Protein AF-A0A6B3MQJ7-F1 (afdb_monomer_lite)

Sequence (78 aa):
MVINLLAVCLGDTSPSGARDAALIGILRGAGLRRAEVTHLELRNFDPGTGKLEVYRGKGSKDRRGEEVKRRAVQKLGF

Radius of gyration: 13.38 Å; chains: 1; bounding box: 27×28×37 Å

Structure (mmCIF, N/CA/C/O backbone):
data_AF-A0A6B3MQJ7-F1
#
_entry.id   AF-A0A6B3MQJ7-F1
#
loop_
_atom_site.group_PDB
_atom_site.id
_atom_site.type_symbol
_atom_site.label_atom_id
_atom_site.label_alt_id
_atom_site.label_comp_id
_atom_site.label_asym_id
_atom_site.label_entity_id
_atom_site.label_seq_id
_atom_site.pdbx_PDB_ins_code
_atom_site.Cartn_x
_atom_site.Cartn_y
_atom_site.Cartn_z
_atom_site.occupancy
_atom_site.B_iso_or_equiv
_atom_site.auth_seq_id
_atom_site.auth_comp_id
_atom_site.auth_asym_id
_atom_site.auth_atom_id
_atom_site.pdbx_PDB_model_num
ATOM 1 N N . MET A 1 1 ? -2.266 11.614 -16.113 1.00 60.59 1 MET A N 1
ATOM 2 C CA . MET A 1 1 ? -1.147 11.956 -15.205 1.00 60.59 1 MET A CA 1
ATOM 3 C C . MET A 1 1 ? -0.811 10.833 -14.214 1.00 60.59 1 MET A C 1
ATOM 5 O O . MET A 1 1 ? 0.327 10.408 -14.214 1.00 60.59 1 MET A O 1
ATOM 9 N N . VAL A 1 2 ? -1.759 10.279 -13.438 1.00 64.50 2 VAL A N 1
ATOM 10 C CA . VAL A 1 2 ? -1.471 9.163 -12.491 1.00 64.50 2 VAL A CA 1
ATOM 11 C C . VAL A 1 2 ? -1.352 7.781 -13.167 1.00 64.50 2 VAL A C 1
ATOM 13 O O . VAL A 1 2 ? -0.597 6.940 -12.698 1.00 64.50 2 VAL A O 1
ATOM 16 N N . ILE A 1 3 ? -2.037 7.560 -14.297 1.00 71.44 3 ILE A N 1
ATOM 17 C CA . ILE A 1 3 ? -2.019 6.277 -15.034 1.00 71.44 3 ILE A CA 1
ATOM 18 C C . ILE A 1 3 ? -0.608 5.927 -15.541 1.00 71.44 3 ILE A C 1
ATOM 20 O O . ILE A 1 3 ? -0.180 4.789 -15.392 1.00 71.44 3 ILE A O 1
ATOM 24 N N . ASN A 1 4 ? 0.147 6.909 -16.050 1.00 81.19 4 ASN A N 1
ATOM 25 C CA . ASN A 1 4 ? 1.518 6.681 -16.525 1.00 81.19 4 ASN A CA 1
ATOM 26 C C . ASN A 1 4 ? 2.472 6.299 -15.389 1.00 81.19 4 ASN A C 1
ATOM 28 O O . ASN A 1 4 ? 3.356 5.480 -15.596 1.00 81.19 4 ASN A O 1
ATOM 32 N N . LEU A 1 5 ? 2.286 6.862 -14.191 1.00 84.00 5 LEU A N 1
ATOM 33 C CA . LEU A 1 5 ? 3.119 6.521 -13.039 1.00 84.00 5 LEU A CA 1
ATOM 34 C C . LEU A 1 5 ? 2.852 5.085 -12.567 1.00 84.00 5 LEU A C 1
ATOM 36 O O . LEU A 1 5 ? 3.791 4.339 -12.326 1.00 84.00 5 LEU A O 1
ATOM 40 N N . LEU A 1 6 ? 1.580 4.680 -12.514 1.00 86.06 6 LEU A N 1
ATOM 41 C CA . LEU A 1 6 ? 1.198 3.295 -12.224 1.00 86.06 6 LEU A CA 1
ATOM 42 C C . LEU A 1 6 ? 1.775 2.313 -13.251 1.00 86.06 6 LEU A C 1
ATOM 44 O O . LEU A 1 6 ? 2.281 1.272 -12.856 1.00 86.06 6 LEU A O 1
ATOM 48 N N . ALA A 1 7 ? 1.741 2.650 -14.544 1.00 86.44 7 ALA A N 1
ATOM 49 C CA . ALA A 1 7 ? 2.302 1.803 -15.596 1.00 86.44 7 ALA A CA 1
ATOM 50 C C . ALA A 1 7 ? 3.819 1.598 -15.439 1.00 86.44 7 ALA A C 1
ATOM 52 O O . ALA A 1 7 ? 4.304 0.489 -15.635 1.00 86.44 7 ALA A O 1
ATOM 53 N N . VAL A 1 8 ? 4.555 2.639 -15.034 1.00 92.06 8 VAL A N 1
ATOM 54 C CA . VAL A 1 8 ? 5.992 2.531 -14.734 1.00 92.06 8 VAL A CA 1
ATOM 55 C C . VAL A 1 8 ? 6.232 1.613 -13.534 1.00 92.06 8 VAL A C 1
ATOM 57 O O . VAL A 1 8 ? 7.061 0.715 -13.629 1.00 92.06 8 VAL A O 1
ATOM 60 N N . CYS A 1 9 ? 5.485 1.781 -12.438 1.00 90.94 9 CYS A N 1
ATOM 61 C CA . CYS A 1 9 ? 5.628 0.926 -11.254 1.00 90.94 9 CYS A CA 1
ATOM 62 C C . CYS A 1 9 ? 5.267 -0.541 -11.535 1.00 90.94 9 CYS A C 1
ATOM 64 O O . CYS A 1 9 ? 5.920 -1.435 -11.015 1.00 90.94 9 CYS A O 1
ATOM 66 N N . LEU A 1 10 ? 4.254 -0.795 -12.370 1.00 87.56 10 LEU A N 1
ATOM 67 C CA . LEU A 1 10 ? 3.858 -2.149 -12.776 1.00 87.56 10 LEU A CA 1
ATOM 68 C C . LEU A 1 10 ? 4.855 -2.805 -13.743 1.00 87.56 10 LEU A C 1
ATOM 70 O O . LEU A 1 10 ? 4.923 -4.028 -13.802 1.00 87.56 10 LEU A O 1
ATOM 74 N N . GLY A 1 11 ? 5.607 -2.010 -14.508 1.00 90.19 11 GLY A N 1
ATOM 75 C CA . GLY A 1 11 ? 6.684 -2.498 -15.373 1.00 90.19 11 GLY A CA 1
ATOM 76 C C . GLY A 1 11 ? 7.996 -2.783 -14.634 1.00 90.19 11 GLY A C 1
ATOM 77 O O . GLY A 1 11 ? 8.877 -3.430 -15.196 1.00 90.19 11 GLY A O 1
ATOM 78 N N . ASP A 1 12 ? 8.138 -2.314 -13.392 1.00 92.25 12 ASP A N 1
ATOM 79 C CA . ASP A 1 12 ? 9.285 -2.604 -12.534 1.00 92.25 12 ASP A CA 1
ATOM 80 C C . ASP A 1 12 ? 9.074 -3.943 -11.810 1.00 92.25 12 ASP A C 1
ATOM 82 O O . ASP A 1 12 ? 8.246 -4.070 -10.908 1.00 92.25 12 ASP A O 1
ATOM 86 N N . THR A 1 13 ? 9.843 -4.958 -12.210 1.00 91.56 13 THR A N 1
ATOM 87 C CA . THR A 1 13 ? 9.769 -6.318 -11.652 1.00 91.56 13 THR A CA 1
ATOM 88 C C . THR A 1 13 ? 10.453 -6.455 -10.292 1.00 91.56 13 THR A C 1
ATOM 90 O O . THR A 1 13 ? 10.489 -7.549 -9.726 1.00 91.56 13 THR A O 1
ATOM 93 N N . SER A 1 14 ? 11.053 -5.385 -9.769 1.00 94.12 14 SER A N 1
ATOM 94 C CA . SER A 1 14 ? 11.619 -5.383 -8.428 1.00 94.12 14 SER A CA 1
ATOM 95 C C . SER A 1 14 ? 10.516 -5.311 -7.360 1.00 94.12 14 SER A C 1
ATOM 97 O O . SER A 1 14 ? 9.407 -4.833 -7.615 1.00 94.12 14 SER A O 1
ATOM 99 N N . PRO A 1 15 ? 10.815 -5.700 -6.108 1.00 90.56 15 PRO A N 1
ATOM 100 C CA . PRO A 1 15 ? 9.893 -5.493 -4.990 1.00 90.56 15 PRO A CA 1
ATOM 101 C C . PRO A 1 15 ? 9.468 -4.025 -4.800 1.00 90.56 15 PRO A C 1
ATOM 103 O O . PRO A 1 15 ? 8.388 -3.756 -4.272 1.00 90.56 15 PRO A O 1
ATOM 106 N N . SER A 1 16 ? 10.300 -3.071 -5.234 1.00 90.88 16 SER A N 1
ATOM 107 C CA . SER A 1 16 ? 9.991 -1.640 -5.174 1.00 90.88 16 SER A CA 1
ATOM 108 C C . SER A 1 16 ? 8.842 -1.271 -6.110 1.00 90.88 16 SER A C 1
ATOM 110 O O . SER A 1 16 ? 7.959 -0.522 -5.696 1.00 90.88 16 SER A O 1
ATOM 112 N N . GLY A 1 17 ? 8.793 -1.849 -7.315 1.00 90.06 17 GLY A N 1
ATOM 113 C CA . GLY A 1 17 ? 7.717 -1.622 -8.283 1.00 90.06 17 GLY A CA 1
ATOM 114 C C . GLY A 1 17 ? 6.346 -2.017 -7.738 1.00 90.06 17 GLY A C 1
ATOM 115 O O . GLY A 1 17 ? 5.420 -1.200 -7.699 1.00 90.06 17 GLY A O 1
ATOM 116 N N . ALA A 1 18 ? 6.244 -3.234 -7.194 1.00 88.19 18 ALA A N 1
ATOM 117 C CA . ALA A 1 18 ?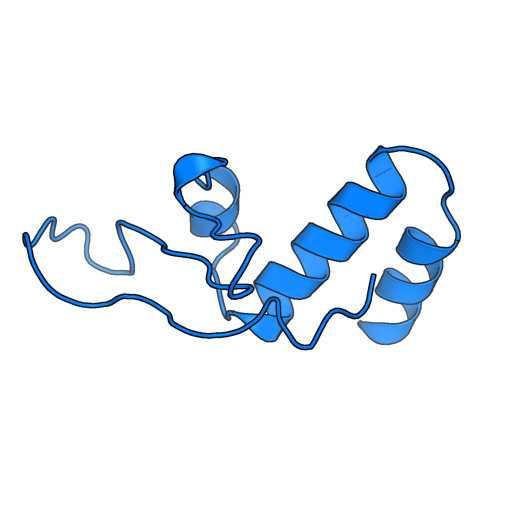 5.023 -3.727 -6.555 1.00 88.19 18 ALA A CA 1
ATOM 118 C C . ALA A 1 18 ? 4.591 -2.852 -5.363 1.00 88.19 18 ALA A C 1
ATOM 120 O O . ALA A 1 18 ? 3.413 -2.508 -5.228 1.00 88.19 18 ALA A O 1
ATOM 121 N N . ARG A 1 19 ? 5.544 -2.436 -4.515 1.00 87.62 19 ARG A N 1
ATOM 122 C CA . ARG A 1 19 ? 5.272 -1.550 -3.373 1.00 87.62 19 ARG A CA 1
ATOM 123 C C . ARG A 1 19 ? 4.745 -0.194 -3.829 1.00 87.62 19 ARG A C 1
ATOM 125 O O . ARG A 1 19 ? 3.762 0.297 -3.278 1.00 87.62 19 ARG A O 1
ATOM 132 N N . ASP A 1 20 ? 5.388 0.420 -4.811 1.00 89.94 20 ASP A N 1
ATOM 133 C CA . ASP A 1 20 ? 5.048 1.766 -5.258 1.00 89.94 20 ASP A CA 1
ATOM 134 C C . ASP A 1 20 ? 3.696 1.771 -5.993 1.00 89.94 20 ASP A C 1
ATOM 136 O O . ASP A 1 20 ? 2.869 2.659 -5.758 1.00 89.94 20 ASP A O 1
ATOM 140 N N . ALA A 1 21 ? 3.395 0.725 -6.773 1.00 87.38 21 ALA A N 1
ATOM 141 C CA . ALA A 1 21 ? 2.074 0.519 -7.365 1.00 87.38 21 ALA A CA 1
ATOM 142 C C . ALA A 1 21 ? 0.982 0.374 -6.288 1.00 87.38 21 ALA A C 1
ATOM 144 O O . ALA A 1 21 ? -0.063 1.031 -6.371 1.00 87.38 21 ALA A O 1
ATOM 145 N N . ALA A 1 22 ? 1.241 -0.416 -5.240 1.00 85.50 22 ALA A N 1
ATOM 146 C CA . ALA A 1 22 ? 0.333 -0.566 -4.105 1.00 85.50 22 ALA A CA 1
ATOM 147 C C . ALA A 1 22 ? 0.135 0.756 -3.344 1.00 85.50 22 ALA A C 1
ATOM 149 O O . ALA A 1 22 ? -1.001 1.132 -3.057 1.00 85.50 22 ALA A O 1
ATOM 150 N N . LEU A 1 23 ? 1.205 1.511 -3.076 1.00 86.44 23 LEU A N 1
ATOM 151 C CA . LEU A 1 23 ? 1.145 2.815 -2.406 1.00 86.44 23 LEU A CA 1
ATOM 152 C C . LEU A 1 23 ? 0.313 3.829 -3.196 1.00 86.44 23 LEU A C 1
ATOM 154 O O . LEU A 1 23 ? -0.550 4.498 -2.622 1.00 86.44 23 LEU A O 1
ATOM 158 N N . ILE A 1 24 ? 0.528 3.933 -4.511 1.00 86.69 24 ILE A N 1
ATOM 159 C CA . ILE A 1 24 ? -0.271 4.806 -5.384 1.00 86.69 24 ILE A CA 1
ATOM 160 C C . ILE A 1 24 ? -1.733 4.363 -5.368 1.00 86.69 24 ILE A C 1
ATOM 162 O O . ILE A 1 24 ? -2.635 5.198 -5.255 1.00 86.69 24 ILE A O 1
ATOM 166 N N . GLY A 1 25 ? -1.968 3.054 -5.448 1.00 83.44 25 GLY A N 1
ATOM 167 C CA . GLY A 1 25 ? -3.295 2.467 -5.390 1.00 83.44 25 GLY A CA 1
ATOM 168 C C . GLY A 1 25 ? -4.028 2.780 -4.087 1.00 83.44 25 GLY A C 1
ATOM 169 O O . GLY A 1 25 ? -5.189 3.179 -4.123 1.00 83.44 25 GLY A O 1
ATOM 170 N N . ILE A 1 26 ? -3.347 2.694 -2.948 1.00 80.56 26 ILE A N 1
ATOM 171 C CA . ILE A 1 26 ? -3.890 3.027 -1.630 1.00 80.56 26 ILE A CA 1
ATOM 172 C C . ILE A 1 26 ? -4.169 4.533 -1.522 1.00 80.56 26 ILE A C 1
ATOM 174 O O . ILE A 1 26 ? -5.277 4.938 -1.165 1.00 80.56 26 ILE A O 1
ATOM 178 N N . LEU A 1 27 ? -3.206 5.388 -1.882 1.00 82.88 27 LEU A N 1
ATOM 179 C CA . LEU A 1 27 ? -3.368 6.847 -1.834 1.00 82.88 27 LEU A CA 1
ATOM 180 C C . LEU A 1 27 ? -4.533 7.316 -2.714 1.00 82.88 27 LEU A C 1
ATOM 182 O O . LEU A 1 27 ? -5.317 8.176 -2.309 1.00 82.88 27 LEU A O 1
ATOM 186 N N . ARG A 1 28 ? -4.667 6.741 -3.914 1.00 80.62 28 ARG A N 1
ATOM 187 C CA . ARG A 1 28 ? -5.703 7.129 -4.876 1.00 80.62 28 ARG A CA 1
ATOM 188 C C . ARG A 1 28 ? -7.047 6.454 -4.619 1.00 80.62 28 ARG A C 1
ATOM 190 O O . ARG A 1 28 ? -8.081 7.084 -4.824 1.00 80.62 28 ARG A O 1
ATOM 197 N N . GLY A 1 29 ? -7.037 5.186 -4.230 1.00 75.38 29 GLY A N 1
ATOM 198 C CA . GLY A 1 29 ? -8.223 4.353 -4.075 1.00 75.38 29 GLY A CA 1
ATOM 199 C C . GLY A 1 29 ? -8.893 4.515 -2.714 1.00 75.38 29 GLY A C 1
ATOM 200 O O . GLY A 1 29 ? -10.118 4.612 -2.652 1.00 75.38 29 GLY A O 1
ATOM 201 N N . ALA A 1 30 ? -8.104 4.555 -1.638 1.00 73.25 30 ALA A N 1
ATOM 202 C CA . ALA A 1 30 ? -8.603 4.629 -0.263 1.00 73.25 30 ALA A CA 1
ATOM 203 C C . ALA A 1 30 ? -8.712 6.074 0.251 1.00 73.25 30 ALA A C 1
ATOM 205 O O . ALA A 1 30 ? -9.297 6.321 1.307 1.00 73.25 30 ALA A O 1
ATOM 206 N N . GLY A 1 31 ? -8.153 7.046 -0.484 1.00 73.94 31 GLY A N 1
ATOM 207 C CA . GLY A 1 31 ? -8.164 8.457 -0.091 1.00 73.94 31 GLY A CA 1
ATOM 208 C C . GLY A 1 31 ? -7.363 8.720 1.186 1.00 73.94 31 GLY A C 1
ATOM 209 O O . GLY A 1 31 ? -7.713 9.597 1.985 1.00 73.94 31 GLY A O 1
ATOM 210 N N . LEU A 1 32 ? -6.316 7.923 1.417 1.00 77.00 32 LEU A N 1
ATOM 211 C CA . LEU A 1 32 ? -5.409 8.128 2.537 1.00 77.00 32 LEU A CA 1
ATOM 212 C C . LEU A 1 32 ? -4.480 9.307 2.280 1.00 77.00 32 LEU A C 1
ATOM 214 O O . LEU A 1 32 ? -4.066 9.593 1.156 1.00 77.00 32 LEU A O 1
ATOM 218 N N . ARG A 1 33 ? -4.122 9.996 3.358 1.00 80.62 33 ARG A N 1
ATOM 219 C CA . ARG A 1 33 ? -3.075 11.016 3.324 1.00 80.62 33 ARG A CA 1
ATOM 220 C C . ARG A 1 33 ? -1.714 10.339 3.334 1.00 80.62 33 ARG A C 1
ATOM 222 O O . ARG A 1 33 ? -1.544 9.300 3.959 1.00 80.62 33 ARG A O 1
ATOM 229 N N . ARG A 1 34 ? -0.708 10.997 2.753 1.00 81.19 34 ARG A N 1
ATOM 230 C CA . ARG A 1 34 ? 0.689 10.519 2.778 1.00 81.19 34 ARG A CA 1
ATOM 231 C C . ARG A 1 34 ? 1.145 10.089 4.182 1.00 81.19 34 ARG A C 1
ATOM 233 O O . ARG A 1 34 ? 1.695 9.010 4.320 1.00 81.19 34 ARG A O 1
ATOM 240 N N . ALA A 1 35 ? 0.836 10.881 5.212 1.00 80.75 35 ALA A N 1
ATOM 241 C CA . ALA A 1 35 ? 1.196 10.577 6.602 1.00 80.75 35 ALA A CA 1
ATOM 242 C C . ALA A 1 35 ? 0.408 9.409 7.233 1.00 80.75 35 ALA A C 1
ATOM 244 O O . ALA A 1 35 ? 0.883 8.797 8.184 1.00 80.75 35 ALA A O 1
ATOM 245 N N . GLU A 1 36 ? -0.794 9.108 6.730 1.00 77.56 36 GLU A N 1
ATOM 246 C CA . GLU A 1 36 ? -1.578 7.944 7.170 1.00 77.56 36 GLU A CA 1
ATOM 247 C C . GLU A 1 36 ? -0.977 6.662 6.574 1.00 77.56 36 GLU A C 1
ATOM 249 O O . GLU A 1 36 ? -0.845 5.658 7.263 1.00 77.56 36 GLU A O 1
ATOM 254 N N . VAL A 1 37 ? -0.537 6.720 5.313 1.00 81.12 37 VAL A N 1
ATOM 255 C CA . VAL A 1 37 ? 0.068 5.579 4.611 1.00 81.12 37 VAL A CA 1
ATOM 256 C C . VAL A 1 37 ? 1.404 5.155 5.221 1.00 81.12 37 VAL A C 1
ATOM 258 O O . VAL A 1 37 ? 1.675 3.963 5.304 1.00 81.12 37 VAL A O 1
ATOM 261 N N . THR A 1 38 ? 2.220 6.094 5.708 1.00 83.75 38 THR A N 1
ATOM 262 C CA . THR A 1 38 ? 3.501 5.767 6.364 1.00 83.75 38 THR A CA 1
ATOM 263 C C . THR A 1 38 ? 3.343 5.062 7.713 1.00 83.75 38 THR A C 1
ATOM 265 O O . THR A 1 38 ? 4.323 4.540 8.227 1.00 83.75 38 THR A O 1
ATOM 268 N N . HIS A 1 39 ? 2.141 5.073 8.297 1.00 81.62 39 HIS A N 1
ATOM 269 C CA . HIS A 1 39 ? 1.828 4.414 9.569 1.00 81.62 39 HIS A CA 1
ATOM 270 C C . HIS A 1 39 ? 1.028 3.114 9.390 1.00 81.62 39 HIS A C 1
ATOM 272 O O . HIS A 1 39 ? 0.591 2.532 10.379 1.00 81.62 39 HIS A O 1
ATOM 278 N N . LEU A 1 40 ? 0.803 2.666 8.150 1.00 80.19 40 LEU A N 1
ATOM 279 C CA . LEU A 1 40 ? 0.150 1.387 7.894 1.00 80.19 40 LEU A CA 1
ATOM 280 C C . LEU A 1 40 ? 1.050 0.225 8.310 1.00 80.19 40 LEU A C 1
ATOM 282 O O . LEU A 1 40 ? 2.227 0.169 7.962 1.00 80.19 40 LEU A O 1
ATOM 286 N N . GLU A 1 41 ? 0.450 -0.747 8.979 1.00 83.44 41 GLU A N 1
ATOM 287 C CA . GLU A 1 41 ? 1.066 -2.018 9.322 1.00 83.44 41 GLU A CA 1
ATOM 288 C C . GLU A 1 41 ? 0.324 -3.168 8.632 1.00 83.44 41 GLU A C 1
ATOM 290 O O . GLU A 1 41 ? -0.844 -3.050 8.268 1.00 83.44 41 GLU A O 1
ATOM 295 N N . LEU A 1 42 ? 0.969 -4.329 8.490 1.00 81.31 42 LEU A N 1
ATOM 296 C CA . LEU A 1 42 ? 0.340 -5.500 7.861 1.00 81.31 42 LEU A CA 1
ATOM 297 C C . LEU A 1 42 ? -0.946 -5.940 8.575 1.00 81.31 42 LEU A C 1
ATOM 299 O O . LEU A 1 42 ? -1.884 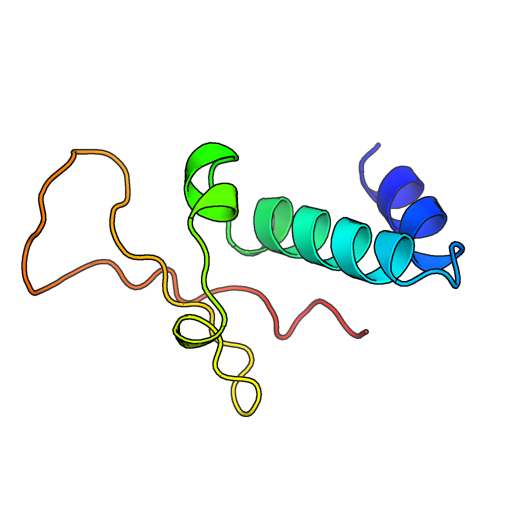-6.377 7.920 1.00 81.31 42 LEU A O 1
ATOM 303 N N . ARG A 1 43 ? -1.035 -5.744 9.898 1.00 82.69 43 ARG A N 1
ATOM 304 C CA . ARG A 1 43 ? -2.250 -6.015 10.691 1.00 82.69 43 ARG A CA 1
ATOM 305 C C . ARG A 1 43 ? -3.467 -5.190 10.267 1.00 82.69 43 ARG A C 1
ATOM 307 O O . ARG A 1 43 ? -4.587 -5.531 10.622 1.00 82.69 43 ARG A O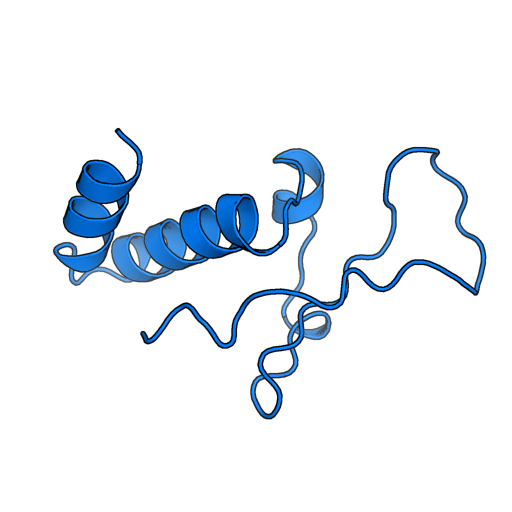 1
ATOM 314 N N . ASN A 1 44 ? -3.246 -4.089 9.553 1.00 79.25 44 ASN A N 1
ATOM 315 C CA . ASN A 1 44 ? -4.304 -3.236 9.037 1.00 79.25 44 ASN A CA 1
ATOM 316 C C . ASN A 1 44 ? -4.917 -3.785 7.750 1.00 79.25 44 ASN A C 1
ATOM 318 O O . ASN A 1 44 ? -5.957 -3.288 7.329 1.00 79.25 44 ASN A O 1
ATOM 322 N N . PHE A 1 45 ? -4.277 -4.755 7.097 1.00 81.38 45 PHE A N 1
ATOM 323 C CA . PHE A 1 45 ? -4.725 -5.298 5.827 1.00 81.38 45 PHE A CA 1
ATOM 324 C C . PHE A 1 45 ? -5.302 -6.701 6.005 1.00 81.38 45 PHE A C 1
ATOM 326 O O . PHE A 1 45 ? -4.634 -7.604 6.502 1.00 81.38 45 PHE A O 1
ATOM 333 N N . ASP A 1 46 ? -6.539 -6.886 5.553 1.00 82.00 46 ASP A N 1
ATOM 334 C CA . ASP A 1 46 ? -7.159 -8.199 5.421 1.00 82.00 46 ASP A CA 1
ATOM 335 C C . ASP A 1 46 ? -7.022 -8.669 3.960 1.00 82.00 46 ASP A C 1
ATOM 337 O O . ASP A 1 46 ? -7.736 -8.153 3.087 1.00 82.00 46 ASP A O 1
ATOM 341 N N . PRO A 1 47 ? -6.138 -9.644 3.672 1.00 74.62 47 PRO A N 1
ATOM 342 C CA . PRO A 1 47 ? -5.923 -10.143 2.317 1.00 74.62 47 PRO A CA 1
ATOM 343 C C . PRO A 1 47 ? -7.129 -10.916 1.772 1.00 74.62 47 PRO A C 1
ATOM 345 O O . PRO A 1 47 ? -7.326 -10.946 0.561 1.00 74.62 47 PRO A O 1
ATOM 348 N N . GLY A 1 48 ? -7.959 -11.508 2.637 1.00 76.69 48 GLY A N 1
ATOM 349 C CA . GLY A 1 48 ? -9.142 -12.263 2.225 1.00 76.69 48 GLY A CA 1
ATOM 350 C C . GLY A 1 48 ? -10.276 -11.363 1.738 1.00 76.69 48 GLY A C 1
ATOM 351 O O . GLY A 1 48 ? -11.067 -11.763 0.886 1.00 76.69 48 GLY A O 1
ATOM 352 N N . THR A 1 49 ? -10.356 -10.129 2.246 1.00 76.00 49 THR A N 1
ATOM 353 C CA . THR A 1 49 ? -11.416 -9.182 1.863 1.00 76.00 49 THR A CA 1
ATOM 354 C C . THR A 1 49 ? -10.921 -7.954 1.100 1.00 76.00 49 THR A C 1
ATOM 356 O O . THR A 1 49 ? -11.739 -7.209 0.551 1.00 76.00 49 THR A O 1
ATOM 359 N N . GLY A 1 50 ? -9.607 -7.727 1.030 1.00 72.12 50 GLY A N 1
ATOM 360 C CA . GLY A 1 50 ? -9.014 -6.528 0.436 1.00 72.12 50 GLY A CA 1
ATOM 361 C C . GLY A 1 50 ? -9.347 -5.253 1.220 1.00 72.12 50 GLY A C 1
ATOM 362 O O . GLY A 1 50 ? -9.426 -4.165 0.635 1.00 72.12 50 GLY A O 1
ATOM 363 N N . LYS A 1 51 ? -9.624 -5.387 2.523 1.00 76.56 51 LYS A N 1
ATOM 364 C CA . LYS A 1 51 ? -9.926 -4.270 3.425 1.00 76.56 51 LYS A CA 1
ATOM 365 C C . LYS A 1 51 ? -8.641 -3.738 4.038 1.00 76.56 51 LYS A C 1
ATOM 367 O O . LYS A 1 51 ? -7.764 -4.506 4.414 1.00 76.56 51 LYS A O 1
ATOM 372 N N . LEU A 1 52 ? -8.572 -2.418 4.159 1.00 77.12 52 LEU A N 1
ATOM 373 C CA . LEU A 1 52 ? -7.479 -1.713 4.810 1.00 77.12 52 LEU A CA 1
ATOM 374 C C . LEU A 1 52 ? -8.057 -0.845 5.930 1.00 77.12 52 LEU A C 1
ATOM 376 O O . LEU A 1 52 ? -8.898 0.018 5.681 1.00 77.12 52 LEU A O 1
ATOM 380 N N . GLU A 1 53 ? -7.633 -1.092 7.161 1.00 76.81 53 GLU A N 1
ATOM 381 C CA . GLU A 1 53 ? -8.117 -0.415 8.358 1.00 76.81 53 GLU A CA 1
ATOM 382 C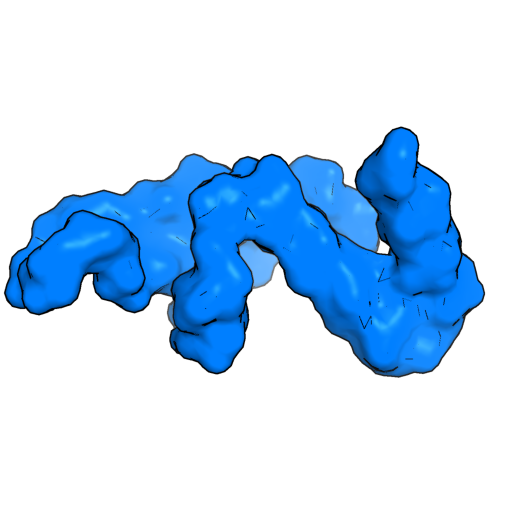 C . GLU A 1 53 ? -7.110 0.625 8.830 1.00 76.81 53 GLU A C 1
ATOM 384 O O . GLU A 1 53 ? -6.027 0.293 9.302 1.00 76.81 53 GLU A O 1
ATOM 389 N N . VAL A 1 54 ? -7.467 1.902 8.737 1.00 72.94 54 VAL A N 1
ATOM 390 C CA . VAL A 1 54 ? -6.577 2.987 9.156 1.00 72.94 54 VAL A CA 1
ATOM 391 C C . VAL A 1 54 ? -7.046 3.572 10.469 1.00 72.94 54 VAL A C 1
ATOM 393 O O . VAL A 1 54 ? -8.157 4.088 10.571 1.00 72.94 54 VAL A O 1
ATOM 396 N N . TYR A 1 55 ? -6.162 3.531 11.458 1.00 64.56 55 TYR A N 1
ATOM 397 C CA . TYR A 1 55 ? -6.380 4.112 12.772 1.00 64.56 55 TYR A CA 1
ATOM 398 C C . TYR A 1 55 ? -5.727 5.505 12.801 1.00 64.56 55 TYR A C 1
ATOM 400 O O . TYR A 1 55 ? -4.582 5.653 12.382 1.00 64.56 55 TYR A O 1
ATOM 408 N N . ARG A 1 56 ? -6.448 6.524 13.297 1.00 61.19 56 ARG A N 1
ATOM 409 C CA . ARG A 1 56 ? -6.056 7.960 13.360 1.00 61.19 56 ARG A CA 1
ATOM 410 C C . ARG A 1 56 ? -6.170 8.753 12.045 1.00 61.19 56 ARG A C 1
ATOM 412 O O . ARG A 1 56 ? -5.185 9.226 11.484 1.00 61.19 56 ARG A O 1
ATOM 419 N N . GLY A 1 57 ? -7.407 8.995 11.611 1.00 59.88 57 GLY A N 1
ATOM 420 C CA . GLY A 1 57 ? -7.736 10.066 10.659 1.00 59.88 57 GLY A CA 1
ATOM 421 C C . GLY A 1 57 ? -7.760 11.465 11.306 1.00 59.88 57 GLY A C 1
ATOM 422 O O . GLY A 1 57 ? -7.674 11.606 12.526 1.00 59.88 57 GLY A O 1
ATOM 423 N N . LYS A 1 58 ? -7.860 12.519 10.477 1.00 47.97 58 LYS A N 1
ATOM 424 C CA . LYS A 1 58 ? -7.866 13.956 10.853 1.00 47.97 58 LYS A CA 1
ATOM 425 C C . LYS A 1 58 ? -8.560 14.230 12.205 1.00 47.97 58 LYS A C 1
ATOM 427 O O . LYS A 1 58 ? -9.773 14.100 12.310 1.00 47.97 58 LYS A O 1
ATOM 432 N N . GLY A 1 59 ? -7.803 14.731 13.186 1.00 56.56 59 GLY A N 1
ATOM 433 C CA . GLY A 1 59 ? -8.341 15.249 14.453 1.00 56.56 59 GLY A CA 1
ATOM 434 C C . GLY A 1 59 ? -7.735 14.664 15.728 1.00 56.56 59 GLY A C 1
ATOM 435 O O . GLY A 1 59 ? -8.155 15.079 16.803 1.00 56.56 59 GLY A O 1
ATOM 436 N N . SER A 1 60 ? -6.775 13.731 15.631 1.00 47.78 60 SER A N 1
ATOM 437 C CA . SER A 1 60 ? -6.043 13.153 16.779 1.00 47.78 60 SER A CA 1
ATOM 438 C C . SER A 1 60 ? -6.946 12.669 17.921 1.00 47.78 60 SER A C 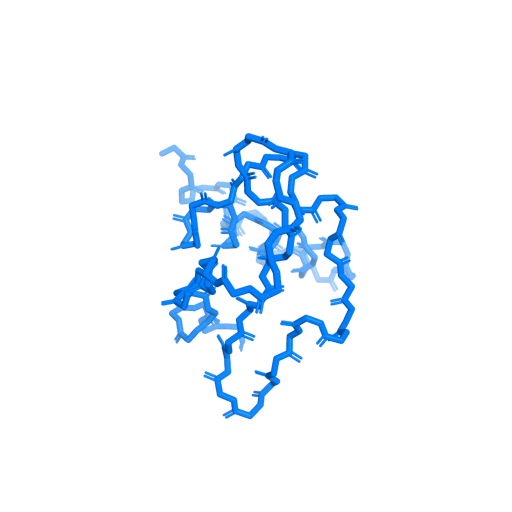1
ATOM 440 O O . SER A 1 60 ? -6.538 12.642 19.080 1.00 47.78 60 SER A O 1
ATOM 442 N N . LYS A 1 61 ? -8.191 12.298 17.607 1.00 43.50 61 LYS A N 1
ATOM 443 C CA . LYS A 1 61 ? -9.113 11.701 18.564 1.00 43.50 61 LYS A CA 1
ATOM 444 C C . LYS A 1 61 ? -9.027 10.197 18.407 1.00 43.50 61 LYS A C 1
ATOM 446 O O . LYS A 1 61 ? -9.598 9.630 17.483 1.00 43.50 61 LYS A O 1
ATOM 451 N N . ASP A 1 62 ? -8.309 9.581 19.335 1.00 45.53 62 ASP A N 1
ATOM 452 C CA . ASP A 1 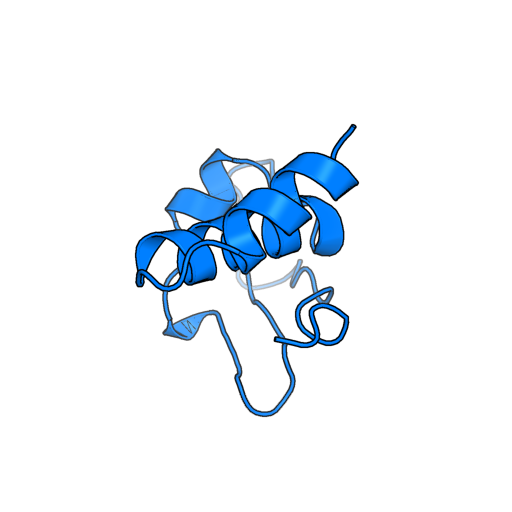62 ? -8.382 8.149 19.597 1.00 45.53 62 ASP A CA 1
ATOM 453 C C . ASP A 1 62 ? -9.725 7.890 20.297 1.00 45.53 62 ASP A C 1
ATOM 455 O O . ASP A 1 62 ? -9.851 7.875 21.523 1.00 45.53 62 ASP A O 1
ATOM 459 N N . ARG A 1 63 ? -10.799 7.849 19.510 1.00 39.69 63 ARG A N 1
ATOM 460 C CA . ARG A 1 63 ? -12.070 7.308 19.977 1.00 39.69 63 ARG A CA 1
ATOM 461 C C . ARG A 1 63 ? -12.010 5.833 19.642 1.00 39.69 63 ARG A C 1
ATOM 463 O O . ARG A 1 63 ? -11.708 5.471 18.512 1.00 39.69 63 ARG A O 1
ATOM 470 N N . ARG A 1 64 ? -12.317 4.984 20.616 1.00 39.25 64 ARG A N 1
ATOM 471 C CA . ARG A 1 64 ? -12.496 3.532 20.463 1.00 39.25 64 ARG A CA 1
ATOM 472 C C . ARG A 1 64 ? -13.690 3.169 19.544 1.00 39.25 64 ARG A C 1
ATOM 474 O O . ARG A 1 64 ? -14.388 2.199 19.794 1.00 39.25 64 ARG A O 1
ATOM 481 N N . GLY A 1 65 ? -13.956 3.956 18.506 1.00 40.59 65 GLY A N 1
ATOM 482 C CA . GLY A 1 65 ? -15.066 3.825 17.577 1.00 40.59 65 GLY A CA 1
ATOM 483 C C . GLY A 1 65 ? -15.022 4.942 16.531 1.00 40.59 65 GLY A C 1
ATOM 484 O O . GLY A 1 65 ? -14.896 6.109 16.898 1.00 40.59 65 GLY A O 1
ATOM 485 N N . GLU A 1 66 ? -15.156 4.539 15.263 1.00 37.78 66 GLU A N 1
ATOM 486 C CA . GLU A 1 66 ? -15.372 5.359 14.054 1.00 37.78 66 GLU A CA 1
ATOM 487 C C . GLU A 1 66 ? -14.138 6.156 13.587 1.00 37.78 66 GLU A C 1
ATOM 489 O O . GLU A 1 66 ? -13.674 7.080 14.239 1.00 37.78 66 GLU A O 1
ATOM 494 N N . GLU A 1 67 ? -13.486 5.823 12.472 1.00 42.59 67 GLU A N 1
ATOM 495 C CA . GLU A 1 67 ? -14.034 5.667 11.122 1.00 42.59 67 GLU A CA 1
ATOM 496 C C . GLU A 1 67 ? -13.154 4.670 10.341 1.00 42.59 67 GLU A C 1
ATOM 498 O O . GLU A 1 67 ? -12.056 4.998 9.889 1.00 42.59 67 GLU A O 1
ATOM 503 N N . VAL A 1 68 ? -13.607 3.420 10.194 1.00 48.72 68 VAL A N 1
ATOM 504 C CA . VAL A 1 68 ? -12.924 2.450 9.325 1.00 48.72 68 VAL A CA 1
ATOM 505 C C . VAL A 1 68 ? -13.113 2.933 7.890 1.00 48.72 68 VAL A C 1
ATOM 507 O O . VAL A 1 68 ? -14.205 2.792 7.334 1.00 48.72 68 VAL A O 1
ATOM 510 N N . LYS A 1 69 ? -12.069 3.500 7.272 1.00 52.09 69 LYS A N 1
ATOM 511 C CA . LYS A 1 69 ? -12.059 3.808 5.834 1.00 52.09 69 LYS A CA 1
ATOM 512 C C . LYS A 1 69 ? -12.108 2.497 5.036 1.00 52.09 69 LYS A C 1
ATOM 514 O O . LYS A 1 69 ? -11.109 2.009 4.527 1.00 52.09 69 LYS A O 1
ATOM 519 N N . ARG A 1 70 ? -13.302 1.908 4.922 1.00 51.47 70 ARG A N 1
ATOM 520 C CA . ARG A 1 70 ? -13.589 0.723 4.107 1.00 51.47 70 ARG A CA 1
ATOM 521 C C . ARG A 1 70 ? -13.605 1.112 2.639 1.00 51.47 70 ARG A C 1
ATOM 523 O O . ARG A 1 70 ? -14.676 1.209 2.046 1.00 51.47 70 ARG A O 1
ATOM 530 N N . ARG A 1 71 ? -12.455 1.339 2.017 1.00 56.75 71 ARG A N 1
ATOM 531 C CA . ARG A 1 71 ? -12.389 1.252 0.558 1.00 56.75 71 ARG A CA 1
ATOM 532 C C . ARG A 1 71 ? -10.965 1.099 0.074 1.00 56.75 71 ARG A C 1
ATOM 534 O O . ARG A 1 71 ? -10.091 1.851 0.467 1.00 56.75 71 ARG A O 1
ATOM 541 N N . ALA A 1 72 ? -10.848 0.184 -0.882 1.00 52.84 72 ALA A N 1
ATOM 542 C CA . ALA A 1 72 ? -9.832 0.132 -1.920 1.00 52.84 72 ALA A CA 1
ATOM 543 C C . ALA A 1 72 ? -8.542 -0.628 -1.629 1.00 52.84 72 ALA A C 1
ATOM 545 O O . ALA A 1 72 ? -7.456 -0.060 -1.673 1.00 52.84 72 ALA A O 1
ATOM 546 N N . VAL A 1 73 ? -8.670 -1.953 -1.591 1.00 51.81 73 VAL A N 1
ATOM 547 C CA . VAL A 1 73 ? -7.688 -2.788 -2.300 1.00 51.81 73 VAL A CA 1
ATOM 548 C C . VAL A 1 73 ? -8.334 -3.675 -3.379 1.00 51.81 73 VAL A C 1
ATOM 550 O O . VAL A 1 73 ? -7.702 -3.917 -4.394 1.00 51.81 73 VAL A O 1
ATOM 553 N N . GLN A 1 74 ? -9.636 -4.008 -3.301 1.00 50.38 74 GLN A N 1
ATOM 554 C CA . GLN A 1 74 ? -10.324 -4.857 -4.308 1.00 50.38 74 GLN A CA 1
ATOM 555 C C . GLN A 1 74 ? -10.278 -4.382 -5.779 1.00 50.38 74 GLN A C 1
ATOM 557 O O . GLN A 1 74 ? -10.574 -5.168 -6.671 1.00 50.38 74 GLN A O 1
ATOM 562 N N . LYS A 1 75 ? -9.957 -3.112 -6.064 1.00 45.59 75 LYS A N 1
ATOM 563 C CA . LYS A 1 75 ? -9.872 -2.596 -7.449 1.00 45.59 75 LYS A CA 1
ATOM 564 C C . LYS A 1 75 ? -8.456 -2.559 -8.015 1.00 45.59 75 LYS A C 1
ATOM 566 O O . LYS A 1 75 ? -8.287 -2.202 -9.177 1.00 45.59 75 LYS A O 1
ATOM 571 N N . LEU A 1 76 ? -7.458 -2.882 -7.205 1.00 46.56 76 LEU A N 1
ATOM 572 C CA . LEU A 1 76 ? -6.078 -2.956 -7.644 1.00 46.56 76 LEU A CA 1
ATOM 573 C C . LEU A 1 76 ? -5.802 -4.428 -7.926 1.00 46.56 76 LEU A C 1
ATOM 575 O O . LEU A 1 76 ? -5.328 -5.145 -7.056 1.00 46.56 76 LEU A O 1
ATOM 579 N N . GLY A 1 77 ? -6.236 -4.890 -9.100 1.00 42.88 77 GLY A N 1
ATOM 580 C CA . GLY A 1 77 ? -5.904 -6.218 -9.609 1.00 42.88 77 GLY A CA 1
ATOM 581 C C . GLY A 1 77 ? -4.411 -6.292 -9.906 1.00 42.88 77 GLY A C 1
ATOM 582 O O . GLY A 1 77 ? -4.010 -6.111 -11.054 1.00 42.88 77 GLY A O 1
ATOM 583 N N . PHE A 1 78 ? -3.624 -6.460 -8.848 1.00 46.66 78 PHE A N 1
ATOM 584 C CA . PHE A 1 78 ? -2.292 -7.041 -8.909 1.00 46.66 78 PHE A CA 1
ATOM 585 C C . PHE A 1 78 ? -2.441 -8.559 -8.820 1.00 46.66 78 PHE A C 1
ATOM 587 O O . PHE A 1 78 ? -3.280 -9.007 -8.001 1.00 46.66 78 PHE A O 1
#

Foldseek 3Di:
DLVVVLVVLCPDPDPRSVVVNVLSQCCVKLVDDPVQSVPFDPVQADPVVRAGATQDDPDPDPDPDDDGSGITDVVSPD

pLDDT: mean 71.74, std 16.77, range [37.78, 94.12]

Secondary structure (DSSP, 8-state):
-HHHHHHHHHH--SHHHHHHHHHHHHHHHT---HHHHTT--GGGEETTTTEE-----TT----SS-------STT---